Protein AF-A0A0B7C4E8-F1 (afdb_monomer)

pLDDT: mean 84.47, std 10.87, range [44.16, 96.19]

Organism: NCBI:txid1028688

Sequence (82 aa):
IESYSCRCREGYTGKWCENSIPYCKEGFNYCANGATCVAKTAGYSCECAPGFTGKNCSENIDDCKSHACLNGASCVDGLDFY

InterPro domains:
  IPR000742 EGF-like domain [PF00008] (24-56)
  IPR000742 EGF-like domain [PS00022] (6-17)
  IPR000742 EGF-like domain [PS00022] (46-57)
  IPR000742 EGF-like domain [PS01186] (6-17)
  IPR000742 EGF-like domain [PS01186] (46-57)
  IPR000742 EGF-like domain [PS50026] (1-18)
  IPR000742 EGF-like domain [PS50026] (20-58)
  IPR000742 EGF-like domain [PS50026] (60-82)
  IPR000742 EGF-like domain [SM00181] (23-58)
  IPR001881 EGF-like calcium-binding domain [SM00179] (20-58)

Foldseek 3Di:
DDDDADDEDQQFDDRPSPDGQPDPDVVRQQADDPWDWADDPRHIATRADPQADDRRSPHGDQPQVPDPDPDPDDDDGDPPDD

Nearest PDB structures (foldseek):
  5uk5-assembly1_A  TM=7.195E-01  e=9.084E-06  Rattus norvegicus
  5fma-assembly2_B  TM=6.520E-01  e=4.975E-06  Homo sapiens
  5fma-assembly1_A  TM=6.603E-01  e=6.952E-06  Homo sapiens
  5fm9-assembly1_A-2  TM=6.414E-01  e=1.269E-05  Homo sapiens
  9b3g-assembly1_A  TM=6.136E-01  e=1.154E-04  Homo sapiens

Radius of gyration: 19.3 Å; Cα contacts (8 Å, |Δi|>4): 119; chains: 1; bounding box: 41×28×57 Å

Mean predicted aligned error: 8.23 Å

Solvent-accessible surface area (backbone atoms only — not comparable to full-atom values): 5220 Å² total; per-residue (Å²): 133,88,91,78,78,62,85,56,58,94,53,37,35,67,79,77,38,78,38,71,57,62,48,57,37,94,96,38,64,76,40,28,78,83,22,48,60,41,65,46,100,87,40,66,47,39,50,49,34,73,49,35,34,69,80,31,16,73,40,72,51,65,64,47,82,78,57,84,60,65,96,84,51,78,78,75,69,65,82,61,77,129

Secondary structure (DSSP, 8-state):
-------PPTTEESTTS-EEP-TTSTT-----TTPEEEEETTEEEEEPPTTEESTTS-EE--GGGG----TTPPP-------

Structure (mmCIF, N/CA/C/O backbone):
data_AF-A0A0B7C4E8-F1
#
_entry.id   AF-A0A0B7C4E8-F1
#
loop_
_atom_site.group_PDB
_atom_site.id
_atom_site.type_symbol
_atom_site.label_atom_id
_atom_site.label_alt_id
_atom_site.label_comp_id
_atom_site.label_asym_id
_atom_site.label_entity_id
_atom_site.label_seq_id
_atom_site.pdbx_PDB_ins_code
_atom_site.Cartn_x
_atom_site.Cartn_y
_atom_site.Cartn_z
_atom_site.occupancy
_atom_site.B_iso_or_equiv
_atom_site.auth_seq_id
_atom_site.auth_comp_id
_atom_site.auth_asym_id
_atom_site.auth_atom_id
_atom_site.pdbx_PDB_model_num
ATOM 1 N N . ILE A 1 1 ? 16.621 12.925 -30.290 1.00 53.72 1 ILE A N 1
ATOM 2 C CA . ILE A 1 1 ? 15.562 13.178 -29.283 1.00 53.72 1 ILE A CA 1
ATOM 3 C C . ILE A 1 1 ? 14.514 12.102 -29.504 1.00 53.72 1 ILE A C 1
ATOM 5 O O . ILE A 1 1 ? 14.011 12.019 -30.616 1.00 53.72 1 ILE A O 1
ATOM 9 N N . GLU A 1 2 ? 14.276 11.220 -28.534 1.00 62.16 2 GLU A N 1
ATOM 10 C CA . GLU A 1 2 ? 13.233 10.198 -28.683 1.00 62.16 2 GLU A CA 1
ATOM 11 C C . GLU A 1 2 ? 11.851 10.810 -28.426 1.00 62.16 2 GLU A C 1
ATOM 13 O O . GLU A 1 2 ? 11.664 11.533 -27.451 1.00 62.16 2 GLU A O 1
ATOM 18 N N . SER A 1 3 ? 10.906 10.565 -29.336 1.00 81.75 3 SER A N 1
ATOM 19 C CA . SER A 1 3 ? 9.599 11.234 -29.408 1.00 81.75 3 SER A CA 1
ATOM 20 C C . SER A 1 3 ? 8.433 10.405 -28.863 1.00 81.75 3 SER A C 1
ATOM 22 O O . SER A 1 3 ? 7.281 10.805 -29.023 1.00 81.75 3 SER A O 1
ATOM 24 N N . TYR A 1 4 ? 8.699 9.245 -28.258 1.00 81.44 4 TYR A N 1
ATOM 25 C CA . TYR A 1 4 ? 7.647 8.349 -27.791 1.00 81.44 4 TYR A CA 1
ATOM 26 C C . TYR A 1 4 ? 7.988 7.704 -26.449 1.00 81.44 4 TYR A C 1
ATOM 28 O O . TYR A 1 4 ? 9.150 7.462 -26.128 1.00 81.44 4 TYR A O 1
ATOM 36 N N . SER A 1 5 ? 6.948 7.434 -25.667 1.00 86.75 5 SER A N 1
ATOM 37 C CA . SER A 1 5 ? 7.009 6.705 -24.406 1.00 86.75 5 SER A CA 1
ATOM 38 C C . SER A 1 5 ? 5.852 5.711 -24.338 1.00 86.75 5 SER A C 1
ATOM 40 O O . SER A 1 5 ? 4.763 5.958 -24.864 1.00 86.75 5 SER A O 1
ATOM 42 N N . CYS A 1 6 ? 6.090 4.559 -23.716 1.00 92.44 6 CYS A N 1
ATOM 43 C CA . CYS A 1 6 ? 5.061 3.546 -23.523 1.00 92.44 6 CYS A CA 1
ATOM 44 C C . CYS A 1 6 ? 4.278 3.817 -22.233 1.00 92.44 6 CYS A C 1
ATOM 46 O O . CYS A 1 6 ? 4.861 4.052 -21.176 1.00 92.44 6 CYS A O 1
ATOM 48 N N . ARG A 1 7 ? 2.943 3.733 -22.297 1.00 93.56 7 ARG A N 1
ATOM 49 C CA . ARG A 1 7 ? 2.097 3.676 -21.099 1.00 93.56 7 ARG A CA 1
ATOM 50 C C . ARG A 1 7 ? 1.917 2.217 -20.693 1.00 93.56 7 ARG A C 1
ATOM 52 O O . ARG A 1 7 ? 1.181 1.485 -21.356 1.00 93.56 7 ARG A O 1
ATOM 59 N N . CYS A 1 8 ? 2.579 1.804 -19.620 1.00 89.31 8 CYS A N 1
ATOM 60 C CA . CYS A 1 8 ? 2.518 0.423 -19.152 1.00 89.31 8 CYS A CA 1
ATOM 61 C C . CYS A 1 8 ? 1.145 0.065 -18.579 1.00 89.31 8 CYS A C 1
ATOM 63 O O . CYS A 1 8 ? 0.458 0.902 -17.992 1.00 89.31 8 CYS A O 1
ATOM 65 N N . ARG A 1 9 ? 0.740 -1.195 -18.779 1.00 88.25 9 ARG A N 1
ATOM 66 C CA . ARG A 1 9 ? -0.395 -1.781 -18.054 1.00 88.25 9 ARG A CA 1
ATOM 67 C C . ARG A 1 9 ? -0.019 -1.952 -16.582 1.00 88.25 9 ARG A C 1
ATOM 69 O O . ARG A 1 9 ? 1.166 -2.023 -16.254 1.00 88.25 9 ARG A O 1
ATOM 76 N N . GLU A 1 10 ? -1.024 -2.053 -15.711 1.00 84.06 10 GLU A N 1
ATOM 77 C CA . GLU A 1 10 ? -0.788 -2.426 -14.313 1.00 84.06 10 GLU A CA 1
ATOM 78 C C . GLU A 1 10 ? 0.035 -3.723 -14.252 1.00 84.06 10 GLU A C 1
ATOM 80 O O . GLU A 1 10 ? -0.217 -4.663 -15.006 1.00 84.06 10 GLU A O 1
ATOM 85 N N . GLY A 1 11 ? 1.055 -3.745 -13.394 1.00 84.56 11 GLY A N 1
ATOM 86 C CA . GLY A 1 11 ? 1.974 -4.879 -13.274 1.00 84.56 11 GLY A CA 1
ATOM 87 C C . GLY A 1 11 ? 3.247 -4.793 -14.102 1.00 84.56 11 GLY A C 1
ATOM 88 O O . GLY A 1 11 ? 4.089 -5.668 -13.933 1.00 84.56 11 GLY A O 1
ATOM 89 N N . TYR A 1 12 ? 3.439 -3.762 -14.932 1.00 88.81 12 TYR A N 1
ATOM 90 C CA . TYR A 1 12 ? 4.620 -3.646 -15.796 1.00 88.81 12 TYR A CA 1
ATOM 91 C C . TYR A 1 12 ? 5.351 -2.305 -15.664 1.00 88.81 12 TYR A C 1
ATOM 93 O O . TYR A 1 12 ? 4.750 -1.272 -15.373 1.00 88.81 12 TYR A O 1
ATOM 101 N N . THR A 1 13 ? 6.662 -2.327 -15.900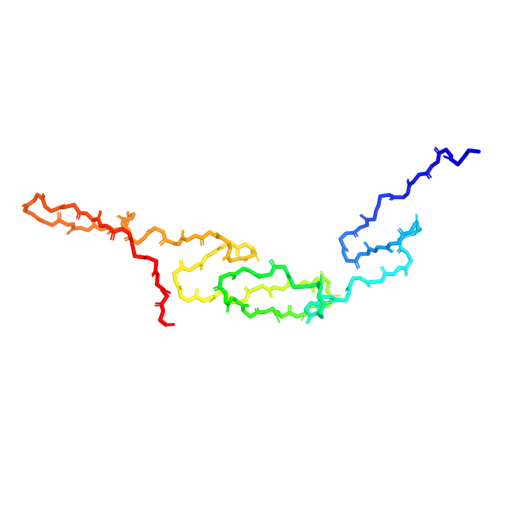 1.00 87.69 13 THR A N 1
ATOM 102 C CA . THR A 1 13 ? 7.570 -1.175 -15.834 1.00 87.69 13 THR A CA 1
ATOM 103 C C . THR A 1 13 ? 8.708 -1.299 -16.857 1.00 87.69 13 THR A C 1
ATOM 105 O O . THR A 1 13 ? 8.855 -2.320 -17.531 1.00 87.69 13 THR A O 1
ATOM 108 N N . GLY A 1 14 ? 9.533 -0.261 -16.972 1.00 88.94 14 GLY A N 1
ATOM 109 C CA . GLY A 1 14 ? 10.582 -0.134 -17.984 1.00 88.94 14 GLY A CA 1
ATOM 110 C C . GLY A 1 14 ? 10.171 0.779 -19.134 1.00 88.94 14 GLY A C 1
ATOM 111 O O . GLY A 1 14 ? 9.001 1.131 -19.292 1.00 88.94 14 GLY A O 1
ATOM 112 N N . LYS A 1 15 ? 11.152 1.176 -19.946 1.00 91.00 15 LYS A N 1
ATOM 113 C CA . LYS A 1 15 ? 10.942 2.089 -21.081 1.00 91.00 15 LYS A CA 1
ATOM 114 C C . LYS A 1 15 ? 9.954 1.512 -22.103 1.00 91.00 15 LYS A C 1
ATOM 116 O O . LYS A 1 15 ? 9.213 2.271 -22.726 1.00 91.00 15 LYS A O 1
ATOM 121 N N . TRP A 1 16 ? 9.924 0.185 -22.227 1.00 92.00 16 TRP A N 1
ATOM 122 C CA . TRP A 1 16 ? 9.093 -0.570 -23.161 1.00 92.00 16 TRP A CA 1
ATOM 123 C C . TRP A 1 16 ? 8.066 -1.460 -22.454 1.00 92.00 16 TRP A C 1
ATOM 125 O O . TRP A 1 16 ? 7.436 -2.295 -23.101 1.00 92.00 16 TRP A O 1
ATOM 135 N N . CYS A 1 17 ? 7.872 -1.283 -21.141 1.00 91.31 17 CYS A N 1
ATOM 136 C CA . CYS A 1 17 ? 7.000 -2.120 -20.312 1.00 91.31 17 CYS A CA 1
ATOM 137 C C . CYS A 1 17 ? 7.388 -3.608 -20.308 1.00 91.31 17 CYS A C 1
ATOM 139 O O . CYS A 1 17 ? 6.536 -4.484 -20.168 1.00 91.31 17 CYS A O 1
ATOM 141 N N . GLU A 1 18 ? 8.675 -3.892 -20.488 1.00 92.62 18 GLU A N 1
ATOM 142 C CA . GLU A 1 18 ? 9.233 -5.235 -20.618 1.00 92.62 18 GLU A CA 1
ATOM 143 C C . GLU A 1 18 ? 9.419 -5.951 -19.274 1.00 92.62 18 GLU A C 1
ATOM 145 O O . GLU A 1 18 ? 9.517 -7.177 -19.230 1.00 92.62 18 GLU A O 1
ATOM 150 N N . ASN A 1 19 ? 9.436 -5.203 -18.170 1.00 87.88 19 ASN A N 1
ATOM 151 C CA . ASN A 1 19 ? 9.684 -5.743 -16.839 1.00 87.88 19 ASN A CA 1
ATOM 152 C C . ASN A 1 19 ? 8.370 -5.898 -16.077 1.00 87.88 19 ASN A C 1
ATOM 154 O O . ASN A 1 19 ? 7.546 -4.987 -16.064 1.00 87.88 19 ASN A O 1
ATOM 158 N N . SER A 1 20 ? 8.191 -7.024 -15.388 1.00 87.00 20 SER A N 1
ATOM 159 C CA . SER A 1 20 ? 7.094 -7.180 -14.425 1.00 87.00 20 SER A CA 1
ATOM 160 C C . SER A 1 20 ? 7.445 -6.487 -13.108 1.00 87.00 20 SER A C 1
ATOM 162 O O . SER A 1 20 ? 8.585 -6.566 -12.651 1.00 87.00 20 SER A O 1
ATOM 164 N N . ILE A 1 21 ? 6.476 -5.817 -12.487 1.00 88.06 21 ILE A N 1
ATOM 165 C CA . ILE A 1 21 ? 6.646 -5.184 -11.178 1.00 88.06 21 ILE A CA 1
ATOM 166 C C . ILE A 1 21 ? 6.786 -6.291 -10.122 1.00 88.06 21 ILE A C 1
ATOM 168 O O . ILE A 1 21 ? 5.880 -7.118 -9.983 1.00 88.06 21 ILE A O 1
ATOM 172 N N . PRO A 1 22 ? 7.888 -6.324 -9.354 1.00 88.31 22 PRO A N 1
ATOM 173 C CA . PRO A 1 22 ? 8.110 -7.345 -8.340 1.00 88.31 22 PRO A CA 1
ATOM 174 C C . PRO A 1 22 ? 7.363 -6.977 -7.050 1.00 88.31 22 PRO A C 1
ATOM 176 O O . PRO A 1 22 ? 7.963 -6.579 -6.055 1.00 88.31 22 PRO A O 1
ATOM 179 N N . TYR A 1 23 ? 6.034 -7.082 -7.077 1.00 90.12 23 TYR A N 1
ATOM 180 C CA . TYR A 1 23 ? 5.165 -6.761 -5.944 1.00 90.12 23 TYR A CA 1
ATOM 181 C C . TYR A 1 23 ? 5.626 -7.408 -4.631 1.00 90.12 23 TYR A C 1
ATOM 183 O O . TY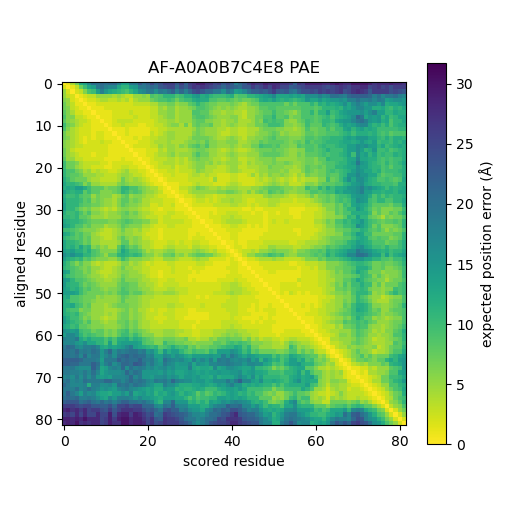R A 1 23 ? 6.015 -8.578 -4.605 1.00 90.12 23 TYR A O 1
ATOM 191 N N . CYS A 1 24 ? 5.541 -6.648 -3.536 1.00 92.19 24 CYS A N 1
ATOM 192 C CA . CYS A 1 24 ? 5.907 -7.086 -2.185 1.00 92.19 24 CYS A CA 1
ATOM 193 C C . CYS A 1 24 ? 7.390 -7.466 -2.022 1.00 92.19 24 CYS A C 1
ATOM 195 O O . CYS A 1 24 ? 7.756 -8.217 -1.117 1.00 92.19 24 CYS A O 1
ATOM 197 N N . LYS A 1 25 ? 8.258 -6.951 -2.899 1.00 90.44 25 LYS A N 1
ATOM 198 C CA . LYS A 1 25 ? 9.713 -6.954 -2.716 1.00 90.44 25 LYS A CA 1
ATOM 199 C C . LYS A 1 25 ? 10.186 -5.609 -2.177 1.00 90.44 25 LYS A C 1
ATOM 201 O O . LYS A 1 25 ? 9.429 -4.640 -2.135 1.00 90.44 25 LYS A O 1
ATOM 206 N N . GLU A 1 26 ? 11.438 -5.571 -1.739 1.00 84.19 26 GLU A N 1
ATOM 207 C CA . GLU A 1 26 ? 12.081 -4.357 -1.241 1.00 84.19 26 GLU A CA 1
ATOM 208 C C . GLU A 1 26 ? 11.916 -3.202 -2.244 1.00 84.19 26 GLU A C 1
ATOM 210 O O . GLU A 1 26 ? 12.149 -3.371 -3.440 1.00 84.19 26 GLU A O 1
ATOM 215 N N . GLY A 1 27 ? 11.424 -2.054 -1.771 1.00 82.62 27 GLY A N 1
ATOM 216 C CA . GLY A 1 27 ? 11.109 -0.893 -2.616 1.00 82.62 27 GLY A CA 1
ATOM 217 C C . GLY A 1 27 ? 9.802 -0.978 -3.424 1.00 82.62 27 GLY A C 1
ATOM 218 O O . GLY A 1 27 ? 9.398 0.020 -4.012 1.00 82.62 27 GLY A O 1
ATOM 219 N N . PHE A 1 28 ? 9.104 -2.120 -3.419 1.00 86.69 28 PHE A N 1
ATOM 220 C CA . PHE A 1 28 ? 7.834 -2.361 -4.126 1.00 86.69 28 PHE A CA 1
ATOM 221 C C . PHE A 1 28 ? 6.723 -2.843 -3.176 1.00 86.69 28 PHE A C 1
ATOM 223 O O . PHE A 1 28 ? 5.877 -3.669 -3.541 1.00 86.69 28 PHE A O 1
ATOM 230 N N . ASN A 1 29 ? 6.731 -2.335 -1.940 1.00 88.56 29 ASN A N 1
ATOM 231 C CA . ASN A 1 29 ? 5.623 -2.482 -1.004 1.00 88.56 29 ASN A CA 1
ATOM 232 C C . ASN A 1 29 ? 4.737 -1.230 -1.064 1.00 88.56 29 ASN A C 1
ATOM 234 O O . ASN A 1 29 ? 5.179 -0.134 -0.732 1.00 88.56 29 ASN A O 1
ATOM 238 N N . TYR A 1 30 ? 3.495 -1.413 -1.505 1.00 91.31 30 TYR A N 1
ATOM 239 C CA . TYR A 1 30 ? 2.506 -0.343 -1.642 1.00 91.31 30 TYR A CA 1
ATOM 240 C C . TYR A 1 30 ? 1.539 -0.264 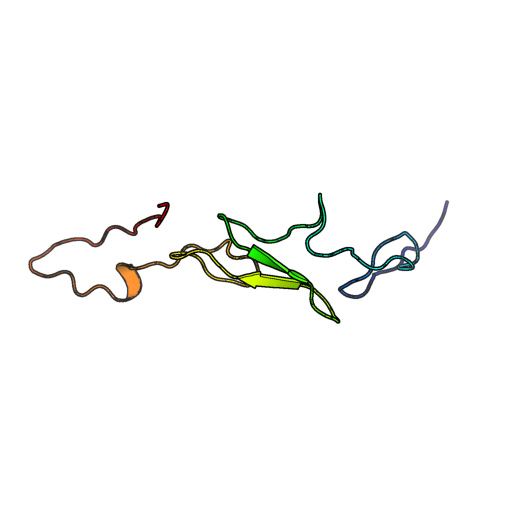-0.451 1.00 91.31 30 TYR A C 1
ATOM 242 O O . TYR A 1 30 ? 0.645 0.579 -0.448 1.00 91.31 30 TYR A O 1
ATOM 250 N N . CYS A 1 31 ? 1.689 -1.152 0.534 1.00 94.56 31 CYS A N 1
ATOM 251 C CA . CYS A 1 31 ? 0.837 -1.232 1.711 1.00 94.56 31 CYS A CA 1
ATOM 252 C C . CYS A 1 31 ? 1.355 -0.308 2.821 1.00 94.56 31 CYS A C 1
ATOM 254 O O . CYS A 1 31 ? 2.556 -0.265 3.092 1.00 94.56 31 CYS A O 1
ATOM 256 N N . ALA A 1 32 ? 0.450 0.429 3.460 1.00 93.88 32 ALA A N 1
ATOM 257 C CA . ALA A 1 32 ? 0.741 1.383 4.525 1.00 93.88 32 ALA A CA 1
ATOM 258 C C . ALA A 1 32 ? 0.380 0.828 5.915 1.00 93.88 32 ALA A C 1
ATOM 260 O O 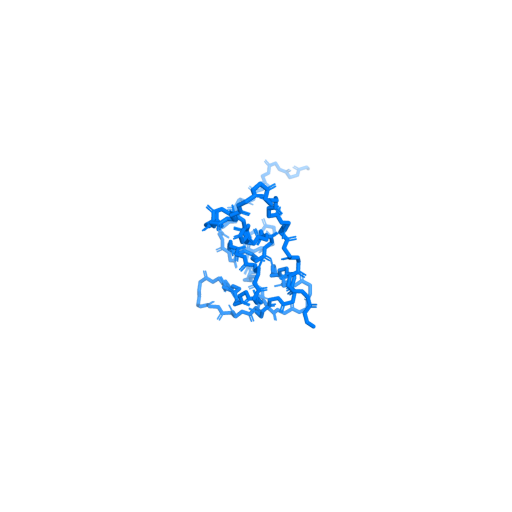. ALA A 1 32 ? -0.238 -0.227 6.033 1.00 93.88 32 ALA A O 1
ATOM 261 N N . ASN A 1 33 ? 0.765 1.559 6.967 1.00 92.00 33 ASN A N 1
ATOM 262 C CA . ASN A 1 33 ? 0.293 1.361 8.345 1.00 92.00 33 ASN A CA 1
ATOM 263 C C . ASN A 1 33 ? 0.423 -0.076 8.883 1.00 92.00 33 ASN A C 1
ATOM 265 O O . ASN A 1 33 ? -0.498 -0.620 9.481 1.00 92.00 33 ASN A O 1
ATOM 269 N N . GLY A 1 34 ? 1.570 -0.715 8.639 1.00 89.12 34 GLY A N 1
ATOM 270 C CA . GLY A 1 34 ? 1.835 -2.070 9.138 1.00 89.12 34 GLY A CA 1
ATOM 271 C C . GLY A 1 34 ? 1.085 -3.185 8.399 1.00 89.12 34 GLY A C 1
ATOM 272 O O . GLY A 1 34 ? 1.137 -4.335 8.825 1.00 89.12 34 GLY A O 1
ATOM 273 N N . ALA A 1 35 ? 0.414 -2.877 7.287 1.00 94.38 35 ALA A N 1
ATOM 274 C CA . ALA A 1 35 ? -0.277 -3.872 6.481 1.00 94.38 35 ALA A CA 1
ATOM 275 C C . ALA A 1 35 ? 0.685 -4.873 5.817 1.00 94.38 35 ALA A C 1
ATOM 277 O O . ALA A 1 35 ? 1.792 -4.534 5.381 1.00 94.38 35 ALA A O 1
ATOM 278 N N . THR A 1 36 ? 0.219 -6.115 5.679 1.00 94.81 36 THR A N 1
ATOM 279 C CA . THR A 1 36 ? 0.972 -7.195 5.035 1.00 94.81 36 THR A CA 1
ATOM 280 C C . THR A 1 36 ? 0.725 -7.183 3.529 1.00 94.81 36 THR A C 1
ATOM 282 O O . THR A 1 36 ? -0.411 -7.260 3.064 1.00 94.81 36 THR A O 1
ATOM 285 N N . CYS A 1 37 ? 1.798 -7.092 2.743 1.00 95.19 37 CYS A N 1
ATOM 286 C CA . CYS A 1 37 ? 1.714 -7.143 1.285 1.00 95.19 37 CYS A CA 1
ATOM 287 C C . CYS A 1 37 ? 1.675 -8.592 0.795 1.00 95.19 37 CYS A C 1
ATOM 289 O O . CYS A 1 37 ? 2.573 -9.382 1.090 1.00 95.19 37 CYS A O 1
ATOM 291 N N . VAL A 1 38 ? 0.675 -8.918 -0.023 1.00 94.06 38 VAL A N 1
ATOM 292 C CA . VAL A 1 38 ? 0.500 -10.237 -0.633 1.00 94.06 38 VAL A CA 1
ATOM 293 C C . VAL A 1 38 ? 0.578 -10.118 -2.151 1.00 94.06 38 VAL A C 1
ATOM 295 O O . VAL A 1 38 ? -0.276 -9.498 -2.788 1.00 94.06 38 VAL A O 1
ATOM 298 N N . ALA A 1 39 ? 1.594 -10.742 -2.747 1.00 90.69 39 ALA A N 1
ATOM 299 C CA . ALA A 1 39 ? 1.732 -10.799 -4.198 1.00 90.69 39 ALA A CA 1
ATOM 300 C C . ALA A 1 39 ? 0.620 -11.668 -4.811 1.00 90.69 39 ALA A C 1
ATOM 302 O O . ALA A 1 39 ? 0.272 -12.730 -4.289 1.00 90.69 39 ALA A O 1
ATOM 303 N N . LYS A 1 40 ? 0.061 -11.221 -5.935 1.00 87.50 40 LYS A N 1
ATOM 304 C CA . LYS A 1 40 ? -0.980 -11.922 -6.696 1.00 87.50 40 LYS A CA 1
ATOM 305 C C . LYS A 1 40 ? -0.513 -12.139 -8.132 1.00 87.50 40 LYS A C 1
ATOM 307 O O . LYS A 1 40 ? 0.360 -11.433 -8.627 1.00 87.50 40 LYS A O 1
ATOM 312 N N . THR A 1 41 ? -1.148 -13.078 -8.833 1.00 80.06 41 THR A N 1
ATOM 313 C CA . THR A 1 41 ? -0.838 -13.409 -10.237 1.00 80.06 41 THR A CA 1
ATOM 314 C C . THR A 1 41 ? -0.914 -12.199 -11.175 1.00 80.06 41 THR A C 1
ATOM 316 O O . THR A 1 41 ? -0.221 -12.166 -12.184 1.00 80.06 41 THR A O 1
ATOM 319 N N . ALA A 1 42 ? -1.732 -11.199 -10.837 1.00 77.62 42 ALA A N 1
ATOM 320 C CA . ALA A 1 42 ? -1.912 -9.975 -11.612 1.00 77.62 42 ALA A CA 1
ATOM 321 C C . ALA A 1 42 ? -1.857 -8.715 -10.726 1.00 77.62 42 ALA A C 1
ATOM 323 O O . ALA A 1 42 ? -2.685 -7.821 -10.879 1.00 77.62 42 ALA A O 1
ATOM 324 N N . GLY A 1 43 ? -0.942 -8.654 -9.751 1.00 88.31 43 GLY A N 1
ATOM 325 C CA . GLY A 1 43 ? -0.824 -7.475 -8.890 1.00 88.31 43 GLY A CA 1
ATOM 326 C C . GLY A 1 43 ? -0.353 -7.765 -7.469 1.00 88.31 43 GLY A C 1
ATOM 327 O O . GLY A 1 43 ? 0.417 -8.688 -7.207 1.00 88.31 43 GLY A O 1
ATOM 328 N N . TYR A 1 44 ? -0.893 -6.983 -6.541 1.00 92.19 44 TYR A N 1
ATOM 329 C CA . TYR A 1 44 ? -0.762 -7.168 -5.101 1.00 92.19 44 TYR A CA 1
ATOM 330 C C . TYR A 1 44 ? -2.107 -6.931 -4.416 1.00 92.19 44 TYR A C 1
ATOM 332 O O . TYR A 1 44 ? -3.004 -6.293 -4.973 1.00 92.19 44 TYR A O 1
ATOM 340 N N . SER A 1 45 ? -2.225 -7.419 -3.191 1.00 93.7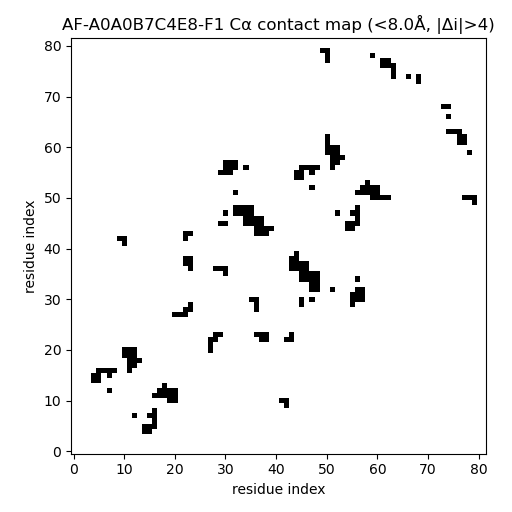5 45 SER A N 1
ATOM 341 C CA . SER A 1 45 ? -3.250 -7.012 -2.236 1.00 93.75 45 SER A CA 1
ATOM 342 C C . SER A 1 45 ? -2.594 -6.678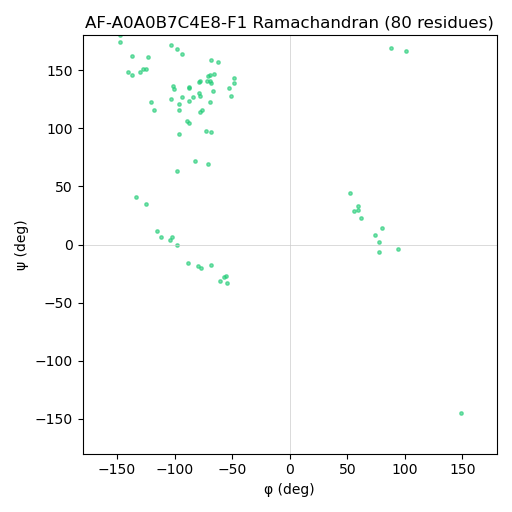 -0.904 1.00 93.75 45 SER A C 1
ATOM 344 O O . SER A 1 45 ? -1.591 -7.297 -0.549 1.00 93.75 45 SER A O 1
ATOM 346 N N . CYS A 1 46 ? -3.172 -5.738 -0.165 1.00 96.19 46 CYS A N 1
ATOM 347 C CA . CYS A 1 46 ? -2.752 -5.428 1.194 1.00 96.19 46 CYS A CA 1
ATOM 348 C C . CYS A 1 46 ? -3.734 -6.041 2.190 1.00 96.19 46 CYS A C 1
ATOM 350 O O . CYS A 1 46 ? -4.937 -5.804 2.103 1.00 96.19 46 CYS A O 1
ATOM 352 N N . GLU A 1 47 ? -3.220 -6.834 3.122 1.00 96.12 47 GLU A N 1
ATOM 353 C CA . GLU A 1 47 ? -3.953 -7.276 4.304 1.00 96.12 47 GLU A CA 1
ATOM 354 C C . GLU A 1 47 ? -3.765 -6.210 5.383 1.00 96.12 47 GLU A C 1
ATOM 356 O O . GLU A 1 47 ? -2.671 -6.058 5.934 1.00 96.12 47 GLU A O 1
ATOM 361 N N . CYS A 1 48 ? -4.808 -5.410 5.607 1.00 94.38 48 CYS A N 1
ATOM 362 C CA . CYS A 1 48 ? -4.734 -4.259 6.498 1.00 94.38 48 CYS A CA 1
ATOM 363 C C . CYS A 1 48 ? -4.598 -4.679 7.958 1.00 94.38 48 CYS A C 1
ATOM 365 O O . CYS A 1 48 ? -5.245 -5.626 8.406 1.00 94.38 48 CYS A O 1
ATOM 367 N N . ALA A 1 49 ? -3.774 -3.933 8.695 1.00 90.75 49 ALA A N 1
ATOM 368 C CA . ALA A 1 49 ? -3.802 -3.974 10.147 1.00 90.75 49 ALA A CA 1
ATOM 369 C C . ALA A 1 49 ? -5.180 -3.498 10.663 1.00 90.75 49 ALA A C 1
ATOM 371 O O . ALA A 1 49 ? -5.886 -2.780 9.939 1.00 90.75 49 ALA A O 1
ATOM 372 N N . PRO A 1 50 ? -5.577 -3.888 11.889 1.00 85.88 50 PRO A N 1
ATOM 373 C CA . PRO A 1 50 ? -6.765 -3.343 12.544 1.00 85.88 50 PRO A CA 1
ATOM 374 C C . PRO A 1 50 ? -6.791 -1.808 12.489 1.00 85.88 50 PRO A C 1
ATOM 376 O O . PRO A 1 50 ? -5.745 -1.166 12.526 1.00 85.88 50 PRO A O 1
ATOM 379 N N . GLY A 1 51 ? -7.979 -1.225 12.317 1.00 85.12 51 GLY A N 1
ATOM 380 C CA . GLY A 1 51 ? -8.144 0.229 12.209 1.00 85.12 51 GLY A CA 1
ATOM 381 C C . GLY A 1 51 ? -7.773 0.843 10.850 1.00 85.12 51 GLY A C 1
ATOM 382 O O . GLY A 1 51 ? -7.883 2.057 10.696 1.00 85.12 51 GLY A O 1
ATOM 383 N N . PHE A 1 52 ? -7.373 0.056 9.839 1.00 90.56 52 PHE A N 1
ATOM 384 C CA . PHE A 1 52 ? -7.064 0.565 8.493 1.00 90.56 52 PHE A CA 1
ATOM 385 C C . PHE A 1 52 ? -7.851 -0.125 7.375 1.00 90.56 52 PHE A C 1
ATOM 387 O O . PHE A 1 52 ? -8.219 -1.295 7.453 1.00 90.56 52 PHE A O 1
ATOM 394 N N . THR A 1 53 ? -8.089 0.610 6.290 1.00 91.06 53 THR A N 1
ATOM 395 C CA . THR A 1 53 ? -8.853 0.174 5.118 1.00 91.06 53 THR A CA 1
ATOM 396 C C . THR A 1 53 ? -8.334 0.800 3.814 1.00 91.06 53 THR A C 1
ATOM 398 O O . THR A 1 53 ? -7.353 1.552 3.779 1.00 91.06 53 THR A O 1
ATOM 401 N N . GLY A 1 54 ? -8.981 0.446 2.704 1.00 92.81 54 GLY A N 1
ATOM 402 C CA . GLY A 1 54 ? -8.622 0.854 1.348 1.00 92.81 54 GLY A CA 1
ATOM 403 C C . GLY A 1 54 ? -7.607 -0.085 0.687 1.00 92.81 54 GLY A C 1
ATOM 404 O O . GLY A 1 54 ? -7.001 -0.941 1.327 1.00 92.81 54 GLY A O 1
ATOM 405 N N . LYS A 1 55 ? -7.388 0.083 -0.628 1.00 92.94 55 LYS A N 1
ATOM 406 C CA . LYS A 1 55 ? -6.516 -0.800 -1.444 1.00 92.94 55 LYS A CA 1
ATOM 407 C C . LYS A 1 55 ? -5.094 -0.933 -0.879 1.00 92.94 55 LYS A C 1
ATOM 409 O O . LYS A 1 55 ? -4.478 -1.986 -1.017 1.00 92.94 55 LYS A O 1
ATOM 414 N N . ASN A 1 56 ? -4.603 0.139 -0.260 1.00 94.50 56 ASN A N 1
ATOM 415 C CA . ASN A 1 56 ? -3.252 0.249 0.284 1.00 94.50 56 ASN A CA 1
ATOM 416 C C . A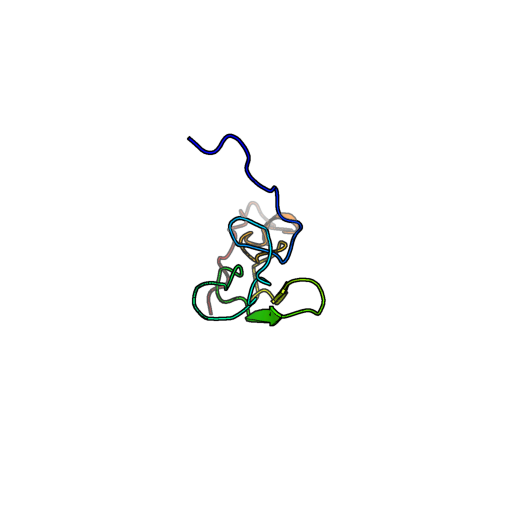SN A 1 56 ? -3.222 0.320 1.816 1.00 94.50 56 ASN A C 1
ATOM 418 O O . ASN A 1 56 ? -2.159 0.572 2.373 1.00 94.50 56 ASN A O 1
ATOM 422 N N . CYS A 1 57 ? -4.359 0.141 2.499 1.00 95.19 57 CYS A N 1
ATOM 423 C CA . CYS A 1 57 ? -4.457 0.279 3.958 1.00 95.19 57 CYS A CA 1
ATOM 424 C C . CYS A 1 57 ? -3.985 1.649 4.478 1.00 95.19 57 CYS A C 1
ATOM 426 O O . CYS A 1 57 ? -3.457 1.774 5.581 1.00 95.19 57 CYS A O 1
ATOM 428 N N . SER A 1 58 ? -4.120 2.684 3.645 1.00 93.81 58 SER A N 1
ATOM 429 C CA . SER A 1 58 ? -3.714 4.057 3.957 1.00 93.81 58 SER A CA 1
ATOM 430 C C . SER A 1 58 ? -4.813 4.860 4.643 1.00 93.81 58 SER A C 1
ATOM 432 O O . SER A 1 58 ? -4.535 5.924 5.185 1.00 93.81 58 SER A O 1
ATOM 434 N N . GLU A 1 59 ? -6.054 4.383 4.584 1.00 90.56 59 GLU A N 1
ATOM 435 C CA . GLU A 1 59 ? -7.210 5.046 5.176 1.00 90.56 59 GLU A CA 1
ATOM 436 C C . GLU A 1 59 ? -7.422 4.483 6.576 1.00 90.56 59 GLU A C 1
ATOM 438 O O . GLU A 1 59 ? -7.487 3.267 6.736 1.00 90.56 59 GLU A O 1
ATOM 443 N N . ASN A 1 60 ? -7.512 5.343 7.586 1.00 86.81 60 ASN A N 1
ATOM 444 C CA . ASN A 1 60 ? -7.928 4.915 8.914 1.00 86.81 60 ASN A CA 1
ATOM 445 C C . ASN A 1 60 ? -9.460 4.730 8.934 1.00 86.81 60 ASN A C 1
ATOM 447 O O . ASN A 1 60 ? -10.201 5.464 8.270 1.00 86.81 60 ASN A O 1
ATOM 451 N N . ILE A 1 61 ? -9.915 3.685 9.618 1.00 86.19 61 ILE A N 1
ATOM 452 C CA . ILE A 1 61 ? -11.331 3.393 9.806 1.00 86.19 61 ILE A CA 1
ATOM 453 C C . ILE A 1 61 ? -11.848 4.320 10.896 1.00 86.19 61 ILE A C 1
ATOM 455 O O . ILE A 1 61 ? -11.479 4.167 12.047 1.00 86.19 61 ILE A O 1
ATOM 459 N N . ASP A 1 62 ? -12.747 5.224 10.510 1.00 82.06 62 ASP A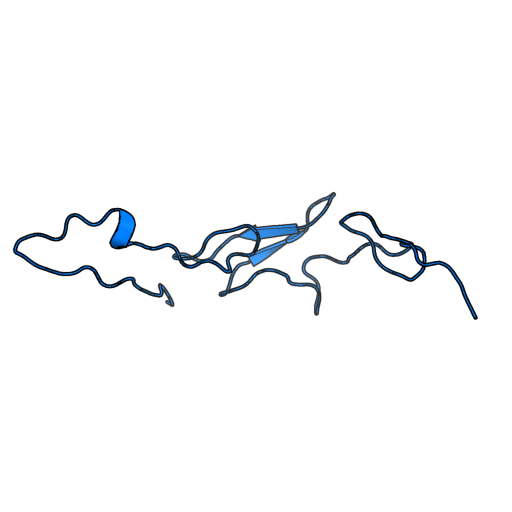 N 1
ATOM 460 C CA . ASP A 1 62 ? -13.461 6.084 11.450 1.00 82.06 62 ASP A CA 1
ATOM 461 C C . ASP A 1 62 ? -14.425 5.239 12.299 1.00 82.06 62 ASP A C 1
ATOM 463 O O . ASP A 1 62 ? -15.556 4.939 11.884 1.00 82.06 62 ASP A O 1
ATOM 467 N N . ASP A 1 63 ? -13.977 4.858 13.492 1.00 78.56 63 ASP A N 1
ATOM 468 C CA . ASP A 1 63 ? -14.763 4.075 14.450 1.00 78.56 63 ASP A CA 1
ATOM 469 C C . ASP A 1 63 ? -15.940 4.889 15.016 1.00 78.56 63 ASP A C 1
ATOM 471 O O . ASP A 1 63 ? -16.939 4.340 15.501 1.00 78.56 63 ASP A O 1
ATOM 475 N N . CYS A 1 64 ? -15.889 6.218 14.881 1.00 81.62 64 CYS A N 1
ATOM 476 C CA . CYS A 1 64 ? -16.938 7.124 15.320 1.00 81.62 64 CYS A CA 1
ATOM 477 C C . CYS A 1 64 ? -18.148 7.172 14.386 1.00 81.62 64 CYS A C 1
ATOM 479 O O . CYS A 1 64 ? -19.238 7.533 14.841 1.00 81.62 64 CYS A O 1
ATOM 481 N N . LYS A 1 65 ? -18.023 6.758 13.117 1.00 76.12 65 LYS A N 1
ATOM 482 C CA . LYS A 1 65 ? -19.151 6.736 12.159 1.00 76.12 65 LYS A CA 1
ATOM 483 C C . LYS A 1 65 ? -20.346 5.909 12.629 1.00 76.12 65 LYS A C 1
ATOM 485 O O . LYS A 1 65 ? -21.474 6.192 12.233 1.00 76.12 65 LYS A O 1
ATOM 490 N N . SER A 1 66 ? -20.100 4.900 13.460 1.00 68.50 66 SER A N 1
ATOM 491 C CA . SER A 1 66 ? -21.127 3.998 13.997 1.00 68.50 66 SER A CA 1
ATOM 492 C C . SER A 1 66 ? -21.476 4.299 15.458 1.00 68.50 66 SER A C 1
ATOM 494 O O . SER A 1 66 ? -22.231 3.549 16.080 1.00 68.50 66 SER A O 1
ATOM 496 N N . HIS A 1 67 ? -20.903 5.348 16.051 1.00 71.25 67 HIS A N 1
ATOM 497 C CA . HIS A 1 67 ? -20.902 5.493 17.499 1.00 71.25 67 HIS A CA 1
ATOM 498 C C . HIS A 1 67 ? -22.248 5.999 18.045 1.00 71.25 67 HIS A C 1
ATOM 500 O O . HIS A 1 67 ? -22.745 7.062 17.686 1.00 71.25 67 HIS A O 1
ATOM 506 N N . ALA A 1 68 ? -22.793 5.277 19.030 1.00 71.69 68 ALA A N 1
ATOM 507 C CA . ALA A 1 68 ? -23.952 5.671 19.837 1.00 71.69 68 ALA A CA 1
ATOM 508 C C . ALA A 1 68 ? -23.525 6.276 21.193 1.00 71.69 68 ALA A C 1
ATOM 510 O O . ALA A 1 68 ? -23.745 5.698 22.254 1.00 71.69 68 ALA A O 1
ATOM 511 N N . CYS A 1 69 ? -22.820 7.409 21.162 1.00 76.50 69 CYS A N 1
ATOM 512 C CA . CYS A 1 69 ? -22.252 8.032 22.363 1.00 76.50 69 CYS A CA 1
ATOM 513 C C . CYS A 1 69 ? -23.389 8.723 23.125 1.00 76.50 69 CYS A C 1
ATOM 515 O O . CYS A 1 69 ? -24.030 9.624 22.588 1.00 76.50 69 CYS A O 1
ATOM 517 N N . LEU A 1 70 ? -23.703 8.270 24.342 1.00 80.25 70 LEU A N 1
ATOM 518 C CA . LEU A 1 70 ? -24.858 8.766 25.100 1.00 80.25 70 LEU A CA 1
ATOM 519 C C . LEU A 1 70 ? -24.487 9.913 26.050 1.00 80.25 70 LEU A C 1
ATOM 521 O O . LEU A 1 70 ? -23.324 10.124 26.384 1.00 80.25 70 LEU A O 1
ATOM 525 N N . ASN A 1 71 ? -25.510 10.635 26.519 1.00 84.25 71 ASN A N 1
ATOM 526 C CA . ASN A 1 71 ? -25.411 11.692 27.537 1.00 84.25 71 ASN A CA 1
ATOM 527 C C . ASN A 1 71 ? -24.490 12.870 27.164 1.00 84.25 71 ASN A C 1
ATOM 529 O O . ASN A 1 71 ? -23.867 13.472 28.034 1.00 84.25 71 ASN A O 1
ATOM 533 N N . GLY A 1 72 ? -24.421 13.213 25.874 1.00 78.62 72 GLY A N 1
ATOM 534 C CA . GLY A 1 72 ? -23.640 14.356 25.389 1.00 78.62 72 GLY A CA 1
ATOM 535 C C . GLY A 1 72 ? -22.140 14.088 25.248 1.00 78.62 72 GLY A C 1
ATOM 536 O O . GLY A 1 72 ? -21.372 15.036 25.107 1.00 78.62 72 GLY A O 1
ATOM 537 N N . ALA A 1 73 ? -21.715 12.824 25.288 1.00 80.12 73 ALA A N 1
ATOM 538 C CA . ALA A 1 73 ? -20.337 12.450 25.002 1.00 80.12 73 ALA A CA 1
ATOM 539 C C . ALA A 1 73 ? -20.006 12.601 23.504 1.00 80.12 73 ALA A C 1
ATOM 541 O O . ALA A 1 73 ? -20.842 12.331 22.641 1.00 80.12 73 ALA A O 1
ATOM 542 N N . SER A 1 74 ? -18.766 12.994 23.206 1.00 79.44 74 SER A N 1
ATOM 543 C CA . SER A 1 74 ? -18.219 13.032 21.846 1.00 79.44 74 SER A CA 1
ATOM 544 C C . SER A 1 74 ? -17.340 11.810 21.616 1.00 79.44 74 SER A C 1
ATOM 546 O O . SER A 1 74 ? -16.503 11.488 22.457 1.00 79.44 74 SER A O 1
ATOM 548 N N . CYS A 1 75 ? -17.517 11.140 20.478 1.00 81.12 75 CYS A N 1
ATOM 549 C CA . CYS A 1 75 ? -16.597 10.087 20.064 1.00 81.12 75 CYS A CA 1
ATOM 550 C C . CYS A 1 75 ? -15.258 10.688 19.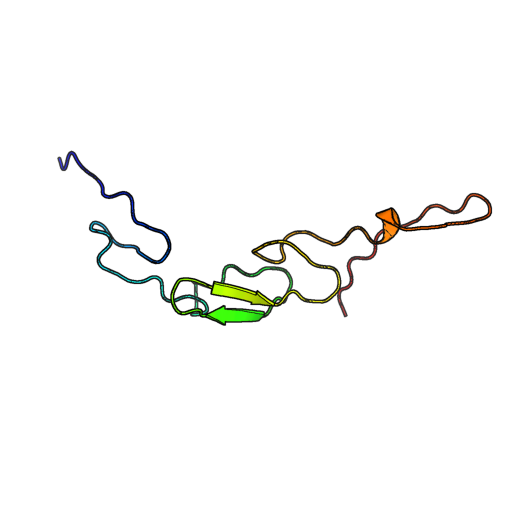618 1.00 81.12 75 CYS A C 1
ATOM 552 O O . CYS A 1 75 ? -15.236 11.735 18.968 1.00 81.12 75 CYS A O 1
ATOM 554 N N . VAL A 1 76 ? -14.159 10.020 19.967 1.00 78.50 76 VAL A N 1
ATOM 555 C CA . VAL A 1 76 ? -12.814 10.323 19.474 1.00 78.50 76 VAL A CA 1
ATOM 556 C C . VAL A 1 76 ? -12.307 9.079 18.764 1.00 78.50 76 VAL A C 1
ATOM 558 O O . VAL A 1 76 ? -12.275 8.007 19.363 1.00 78.50 76 VAL A O 1
ATOM 561 N N . ASP A 1 77 ? -11.952 9.244 17.495 1.00 72.31 77 ASP A N 1
ATOM 562 C CA . ASP A 1 77 ? -11.433 8.180 16.648 1.00 72.31 77 ASP A CA 1
ATOM 563 C C . ASP A 1 77 ? -10.058 7.709 17.148 1.00 72.31 77 ASP A C 1
ATOM 565 O O . ASP A 1 77 ? -9.193 8.523 17.497 1.00 72.31 77 ASP A O 1
ATOM 569 N N . GLY A 1 78 ? -9.889 6.393 17.254 1.00 66.06 78 GLY A N 1
ATOM 570 C CA . GLY A 1 78 ? -8.677 5.766 17.756 1.00 66.06 78 GLY A CA 1
ATOM 571 C C . GLY A 1 78 ? -7.775 5.355 16.601 1.00 66.06 78 GLY A C 1
ATOM 572 O O . GLY A 1 78 ? -8.142 4.528 15.775 1.00 66.06 78 GLY A O 1
ATOM 573 N N . LEU A 1 79 ? -6.547 5.871 16.563 1.00 60.97 79 LEU A N 1
ATOM 574 C CA . LEU A 1 79 ? -5.514 5.255 15.738 1.00 60.97 79 LEU A CA 1
ATOM 575 C C . LEU A 1 79 ? -5.102 3.947 16.430 1.00 60.97 79 LEU A C 1
ATOM 577 O O . LEU A 1 79 ? -4.330 3.990 17.388 1.00 60.97 79 LEU A O 1
ATOM 581 N N . ASP A 1 80 ? -5.659 2.815 15.992 1.00 55.22 80 ASP A N 1
ATOM 582 C CA . ASP A 1 80 ? -5.437 1.481 16.571 1.00 55.22 80 ASP A CA 1
ATOM 583 C C . ASP A 1 80 ? -4.003 0.987 16.266 1.00 55.22 80 ASP A C 1
ATOM 585 O O . ASP A 1 80 ? -3.753 0.117 15.435 1.00 55.22 80 ASP A O 1
ATOM 589 N N . PHE A 1 81 ? -3.013 1.628 16.892 1.00 50.56 81 PHE A N 1
ATOM 590 C CA . PHE A 1 81 ? -1.620 1.197 16.914 1.00 50.56 81 PHE A CA 1
ATOM 591 C C . PHE A 1 81 ? -1.389 0.418 18.213 1.00 50.56 81 PHE A C 1
ATOM 593 O O . PHE A 1 81 ? -1.146 1.023 19.260 1.00 50.56 81 PHE A O 1
ATOM 600 N N . TYR A 1 82 ? -1.492 -0.912 18.146 1.00 44.16 82 TYR A N 1
ATOM 601 C CA . TYR A 1 82 ? -0.981 -1.805 19.193 1.00 44.16 82 TYR A CA 1
ATOM 602 C C . TYR A 1 82 ? 0.525 -2.036 19.028 1.00 44.16 82 TYR A C 1
ATOM 604 O O . TYR A 1 82 ? 0.954 -2.317 17.884 1.00 44.16 82 TYR A O 1
#